Protein AF-A0A7S3AXE6-F1 (afdb_monomer_lite)

Organism: NCBI:txid156174

InterPro domains:
  IPR013320 Concanavalin A-like lectin/glucanase domain superfamily [SSF49899] (4-100)
  IPR015289 Alpha-L-arabinofuranosidase B, catalytic [PF09206] (3-99)
  IPR038964 Alpha-L-arabinofuranosidase B [PTHR39447] (5-99)

Sequence (101 aa):
DTNQPIDATFVTAMVKGGSNGFALLGGDATASGGLQKLYEGSRPPQYQPMKKQGAIILGIGGDSSDWAIGTFYEGVMTTGYASDATDAAVHANIVAAGYGK

Structure (mmCIF, N/CA/C/O backbone):
data_AF-A0A7S3AXE6-F1
#
_entry.id   AF-A0A7S3AXE6-F1
#
loop_
_atom_site.group_PDB
_atom_site.id
_atom_site.type_symbol
_atom_site.label_atom_id
_atom_site.label_alt_id
_atom_site.label_comp_id
_atom_site.label_asym_id
_atom_site.label_entity_id
_atom_site.label_seq_id
_atom_site.pdbx_PDB_ins_code
_atom_site.Cartn_x
_atom_site.Cartn_y
_atom_site.Cartn_z
_atom_site.occupancy
_atom_site.B_iso_or_equiv
_atom_site.auth_seq_id
_atom_site.auth_comp_id
_atom_site.auth_asym_id
_atom_site.auth_atom_id
_atom_site.pdbx_PDB_model_num
ATOM 1 N N . ASP A 1 1 ? 8.074 18.397 -1.967 1.00 64.44 1 ASP A N 1
ATOM 2 C CA . ASP A 1 1 ? 7.856 16.981 -1.648 1.00 64.44 1 ASP A CA 1
ATOM 3 C C . ASP A 1 1 ? 6.435 16.852 -1.117 1.00 64.44 1 ASP A C 1
ATOM 5 O O . ASP A 1 1 ? 6.067 17.644 -0.257 1.00 64.44 1 ASP A O 1
ATOM 9 N N . THR A 1 2 ? 5.610 15.991 -1.713 1.00 87.44 2 THR A N 1
ATOM 10 C CA . THR A 1 2 ? 4.211 15.759 -1.300 1.00 87.44 2 THR A CA 1
ATOM 11 C C . THR A 1 2 ? 4.094 14.647 -0.263 1.00 87.44 2 THR A C 1
ATOM 13 O O . THR A 1 2 ? 3.021 14.462 0.303 1.00 87.44 2 THR A O 1
ATOM 16 N N . ASN A 1 3 ? 5.186 13.928 0.007 1.00 93.19 3 ASN A N 1
ATOM 17 C CA . ASN A 1 3 ? 5.212 12.896 1.022 1.00 93.19 3 ASN A CA 1
ATOM 18 C C . ASN A 1 3 ? 5.168 13.530 2.418 1.00 93.19 3 ASN A C 1
ATOM 20 O O . ASN A 1 3 ? 5.985 14.392 2.740 1.00 93.19 3 ASN A O 1
ATOM 24 N N . GLN A 1 4 ? 4.205 13.108 3.231 1.00 92.19 4 GLN A N 1
ATOM 25 C CA . GLN A 1 4 ? 3.987 13.601 4.587 1.00 92.19 4 GLN A CA 1
ATOM 26 C C . GLN A 1 4 ? 3.906 12.419 5.559 1.00 92.19 4 GLN A C 1
ATOM 28 O O . GLN A 1 4 ? 3.483 11.333 5.153 1.00 92.19 4 GLN A O 1
ATOM 33 N N . PRO 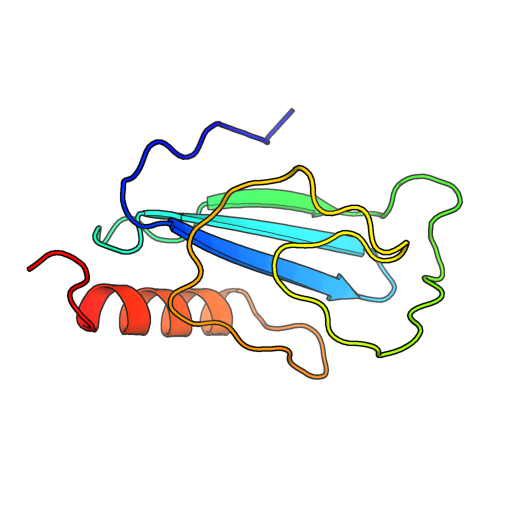A 1 5 ? 4.292 12.603 6.835 1.00 94.12 5 PRO A N 1
ATOM 34 C CA . PRO A 1 5 ? 4.074 11.590 7.858 1.00 94.12 5 PRO A CA 1
ATOM 35 C C . PRO A 1 5 ? 2.591 11.214 7.968 1.00 94.12 5 PRO A C 1
ATOM 37 O O . PRO A 1 5 ? 1.725 12.088 7.952 1.00 94.12 5 PRO A O 1
ATOM 40 N N . ILE A 1 6 ? 2.311 9.921 8.132 1.00 94.31 6 ILE A N 1
ATOM 41 C CA . ILE A 1 6 ? 0.996 9.434 8.557 1.00 94.31 6 ILE A CA 1
ATOM 42 C C . ILE A 1 6 ? 1.118 9.078 10.035 1.00 94.31 6 ILE A C 1
ATOM 44 O O . ILE A 1 6 ? 1.740 8.076 10.380 1.00 94.31 6 ILE A O 1
ATOM 48 N N . ASP A 1 7 ? 0.548 9.917 10.892 1.00 94.31 7 ASP A N 1
ATOM 49 C CA . ASP A 1 7 ? 0.535 9.715 12.341 1.00 94.31 7 ASP A CA 1
ATOM 50 C C . ASP A 1 7 ? -0.800 9.083 12.7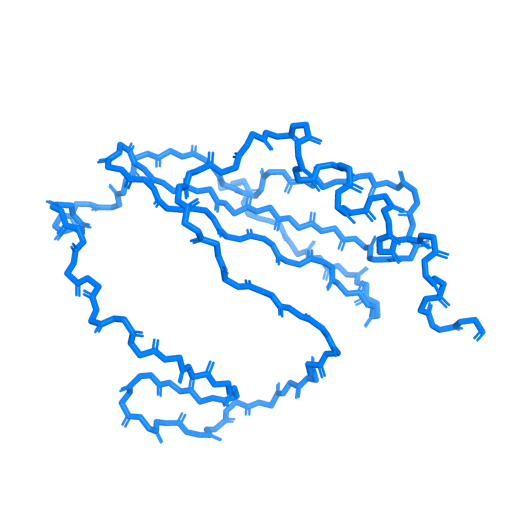62 1.00 94.31 7 ASP A C 1
ATOM 52 O O . ASP A 1 7 ? -1.778 9.780 13.027 1.00 94.31 7 ASP A O 1
ATOM 56 N N . ALA A 1 8 ? -0.866 7.749 12.717 1.00 95.50 8 ALA A N 1
ATOM 57 C CA . ALA A 1 8 ? -2.040 6.967 13.102 1.00 95.50 8 ALA A CA 1
ATOM 58 C C . ALA A 1 8 ? -1.635 5.583 13.635 1.00 95.50 8 ALA A C 1
ATOM 60 O O . ALA A 1 8 ? -0.648 4.997 13.188 1.00 95.50 8 ALA A O 1
ATOM 61 N N . THR A 1 9 ? -2.420 5.029 14.566 1.00 97.12 9 THR A N 1
ATOM 62 C CA . THR A 1 9 ? -2.175 3.687 15.131 1.00 97.12 9 THR A CA 1
ATOM 63 C C . THR A 1 9 ? -2.419 2.572 14.114 1.00 97.12 9 THR A C 1
ATOM 65 O O . THR A 1 9 ? -1.668 1.601 14.077 1.00 97.12 9 THR A O 1
ATOM 68 N N . PHE A 1 10 ? -3.444 2.720 13.271 1.00 98.12 10 PHE A N 1
ATOM 69 C CA . PHE A 1 10 ? -3.721 1.815 12.159 1.00 98.12 10 PHE A CA 1
ATOM 70 C C . PHE A 1 10 ? -3.660 2.608 10.858 1.00 98.12 10 PHE A C 1
ATOM 72 O O . PHE A 1 10 ? -4.348 3.614 10.700 1.00 98.12 10 PHE A O 1
ATOM 79 N N . VAL A 1 11 ? -2.839 2.154 9.916 1.00 98.06 11 VAL A N 1
ATOM 80 C CA . VAL A 1 11 ? -2.586 2.859 8.657 1.00 98.06 11 VAL A CA 1
ATOM 81 C C . VAL A 1 11 ? -3.053 2.002 7.493 1.00 98.06 11 VAL A C 1
ATOM 83 O O . VAL A 1 11 ? -2.686 0.835 7.384 1.00 98.06 11 VAL A O 1
ATOM 86 N N . THR A 1 12 ? -3.822 2.600 6.583 1.00 98.25 12 THR A N 1
ATOM 87 C CA . THR A 1 12 ? -4.002 2.050 5.239 1.00 98.25 12 THR A CA 1
ATOM 88 C C . THR A 1 12 ? -2.883 2.592 4.360 1.00 98.25 12 THR A C 1
ATOM 90 O O . THR A 1 12 ? -2.771 3.805 4.197 1.00 98.25 12 THR A O 1
ATOM 93 N N . ALA A 1 13 ? -2.073 1.711 3.775 1.00 98.00 13 ALA A N 1
ATOM 94 C CA . ALA A 1 13 ? -1.054 2.072 2.794 1.00 98.00 13 ALA A CA 1
ATOM 95 C C . ALA A 1 13 ? -1.364 1.389 1.459 1.00 98.00 13 ALA A C 1
ATOM 97 O O . ALA A 1 13 ? -1.542 0.173 1.405 1.00 98.00 13 ALA A O 1
ATOM 98 N N . MET A 1 14 ? -1.418 2.164 0.376 1.00 98.00 14 MET A N 1
ATOM 99 C CA . MET A 1 14 ? -1.666 1.651 -0.969 1.00 98.00 14 MET A CA 1
ATOM 100 C C . MET A 1 14 ? -0.560 2.078 -1.925 1.00 98.00 14 MET A C 1
ATOM 102 O O . MET A 1 14 ? -0.164 3.244 -1.983 1.00 98.00 14 MET A O 1
ATOM 106 N N . VAL A 1 15 ? -0.088 1.118 -2.717 1.00 97.94 15 VAL A N 1
ATOM 107 C CA . VAL A 1 15 ? 0.920 1.337 -3.753 1.00 97.94 15 VAL A CA 1
ATOM 108 C C . VAL A 1 15 ? 0.409 0.766 -5.064 1.00 97.94 15 VAL A C 1
ATOM 110 O O . VAL A 1 15 ? 0.042 -0.405 -5.148 1.00 97.94 15 VAL A O 1
ATOM 113 N N . LYS A 1 16 ? 0.428 1.590 -6.113 1.00 97.12 16 LYS A N 1
ATOM 114 C CA . LYS A 1 16 ? 0.017 1.203 -7.469 1.00 97.12 16 LYS A CA 1
ATOM 115 C C . LYS A 1 16 ? 1.155 1.464 -8.437 1.00 97.12 16 LYS A C 1
ATOM 117 O O . LYS A 1 16 ? 1.800 2.503 -8.359 1.00 97.12 16 LYS A O 1
ATOM 122 N N . GLY A 1 17 ? 1.408 0.553 -9.375 1.00 97.06 17 GLY A N 1
ATOM 123 C CA . GLY A 1 17 ? 2.510 0.686 -10.331 1.00 97.06 17 GLY A CA 1
ATOM 124 C C . GLY A 1 17 ? 2.121 0.276 -11.746 1.00 97.06 17 GLY A C 1
ATOM 125 O O . GLY A 1 17 ? 1.908 -0.906 -12.006 1.00 97.06 17 GLY A O 1
ATOM 126 N N . GLY A 1 18 ? 2.104 1.243 -12.664 1.00 92.56 18 GLY A N 1
ATOM 127 C CA . GLY A 1 18 ? 1.831 1.045 -14.089 1.00 92.56 18 GLY A CA 1
ATOM 128 C C . GLY A 1 18 ? 3.074 1.215 -14.968 1.00 92.56 18 GLY A C 1
ATOM 129 O O . GLY A 1 18 ? 4.201 1.328 -14.470 1.00 92.56 18 GLY A O 1
ATOM 130 N N . SER A 1 19 ? 2.858 1.246 -16.288 1.00 87.81 19 SER A N 1
ATOM 131 C CA . SER A 1 19 ? 3.895 1.533 -17.292 1.00 87.81 19 SER A CA 1
ATOM 132 C C . SER A 1 19 ? 4.307 3.008 -17.330 1.00 87.81 19 SER A C 1
ATOM 134 O O . SER A 1 19 ? 5.419 3.310 -17.736 1.00 87.81 19 SER A O 1
ATOM 136 N N . ASN A 1 20 ? 3.440 3.924 -16.896 1.00 83.69 20 ASN A N 1
ATOM 137 C CA . ASN A 1 20 ? 3.688 5.368 -16.988 1.00 83.69 20 ASN A CA 1
ATOM 138 C C . ASN A 1 20 ? 4.001 6.006 -15.630 1.00 83.69 20 ASN A C 1
ATOM 140 O O . ASN A 1 20 ? 4.082 7.225 -15.534 1.00 83.69 20 ASN A O 1
ATOM 144 N N . GLY A 1 21 ? 4.166 5.204 -14.576 1.00 95.00 21 GLY A N 1
ATOM 145 C CA . GLY A 1 21 ? 4.374 5.746 -13.243 1.00 95.00 21 GLY A CA 1
ATOM 146 C C . GLY A 1 21 ? 3.965 4.826 -12.109 1.00 95.00 21 GLY A C 1
ATOM 147 O O . GLY A 1 21 ? 3.717 3.626 -12.286 1.00 95.00 21 GLY A O 1
ATOM 148 N N . PHE A 1 22 ? 3.911 5.419 -10.927 1.00 97.62 22 PHE A N 1
ATOM 149 C CA . PHE A 1 22 ? 3.392 4.802 -9.721 1.00 97.62 22 PHE A CA 1
ATOM 150 C C . PHE A 1 22 ? 2.683 5.849 -8.862 1.00 97.62 22 PHE A C 1
ATOM 152 O O . PHE A 1 22 ? 2.858 7.051 -9.067 1.00 97.62 22 PHE A O 1
ATOM 159 N N . ALA A 1 23 ? 1.887 5.377 -7.913 1.00 97.69 23 ALA A N 1
ATOM 160 C CA . ALA A 1 23 ? 1.256 6.211 -6.909 1.00 97.69 23 ALA A CA 1
ATOM 161 C C . ALA A 1 23 ? 1.445 5.603 -5.521 1.00 97.69 23 ALA A C 1
ATOM 163 O O . ALA A 1 23 ? 1.470 4.376 -5.371 1.00 97.69 23 ALA A O 1
ATOM 164 N N . LEU A 1 24 ? 1.565 6.485 -4.533 1.00 97.88 24 LEU A N 1
ATOM 165 C CA . LEU A 1 24 ? 1.562 6.180 -3.110 1.00 97.88 24 LEU A CA 1
ATOM 166 C C . LEU A 1 24 ? 0.362 6.889 -2.497 1.00 97.88 24 LEU A C 1
ATOM 168 O O . LEU A 1 24 ? 0.228 8.109 -2.632 1.00 97.88 24 LEU A O 1
ATOM 172 N N . LEU A 1 25 ? -0.498 6.126 -1.835 1.00 97.56 25 LEU A N 1
ATOM 173 C CA . LEU A 1 25 ? -1.614 6.660 -1.078 1.00 97.56 25 LEU A CA 1
ATOM 174 C C . LEU A 1 25 ? -1.553 6.143 0.354 1.00 97.56 25 LEU A C 1
ATOM 176 O O . LEU A 1 25 ? -1.160 4.998 0.586 1.00 97.56 25 LEU A O 1
ATOM 180 N N . GLY A 1 26 ? -1.983 6.958 1.308 1.00 97.19 26 GLY A N 1
ATOM 181 C CA . GLY A 1 26 ? -2.152 6.483 2.670 1.00 97.19 26 GLY A CA 1
ATOM 182 C C . GLY A 1 26 ? -3.082 7.338 3.510 1.00 97.19 26 GLY A C 1
ATOM 183 O O . GLY A 1 26 ? -3.412 8.467 3.152 1.00 97.19 26 GLY A O 1
ATOM 184 N N . GLY A 1 27 ? -3.543 6.762 4.612 1.00 96.69 27 GLY A N 1
ATOM 185 C CA . GLY A 1 27 ? -4.472 7.404 5.531 1.00 96.69 27 GLY A CA 1
ATOM 186 C C . GLY A 1 27 ? -4.671 6.586 6.800 1.00 96.69 27 GLY A C 1
ATOM 187 O O . GLY A 1 27 ? -4.256 5.427 6.885 1.00 96.69 27 GLY A O 1
ATOM 188 N N . ASP A 1 28 ? -5.313 7.208 7.780 1.00 97.56 28 ASP A N 1
ATOM 189 C CA . ASP A 1 28 ? -5.725 6.564 9.025 1.00 97.56 28 ASP A CA 1
ATOM 190 C C . ASP A 1 28 ? -6.838 5.545 8.735 1.00 97.56 28 ASP A C 1
ATOM 192 O O . ASP A 1 28 ? -7.904 5.900 8.241 1.00 97.56 28 ASP A O 1
ATOM 196 N N . ALA A 1 29 ? -6.594 4.270 9.041 1.00 97.75 29 ALA A N 1
ATOM 197 C CA . ALA A 1 29 ? -7.521 3.166 8.790 1.00 97.75 29 ALA A CA 1
ATOM 198 C C . ALA A 1 29 ? -8.750 3.159 9.720 1.00 97.75 29 ALA A C 1
ATOM 200 O O . ALA A 1 29 ? -9.603 2.284 9.593 1.00 97.75 29 ALA A O 1
ATOM 201 N N . THR A 1 30 ? -8.842 4.096 10.663 1.00 96.25 30 THR A N 1
ATOM 202 C CA . THR A 1 30 ? -9.946 4.210 11.629 1.00 96.25 30 THR A CA 1
ATOM 203 C C . THR A 1 30 ? -10.789 5.469 11.437 1.00 96.25 30 THR A C 1
ATOM 205 O O . THR A 1 30 ? -11.911 5.543 11.947 1.00 96.25 30 THR A O 1
ATOM 208 N N . ALA A 1 31 ? -10.280 6.449 10.688 1.00 90.12 31 ALA A N 1
ATOM 209 C CA . ALA A 1 31 ? -10.934 7.729 10.472 1.00 90.12 31 ALA A CA 1
ATOM 210 C C . ALA A 1 31 ? -11.656 7.774 9.121 1.00 90.12 31 ALA A C 1
ATOM 212 O O . ALA A 1 31 ? -11.225 7.195 8.133 1.00 90.12 31 ALA A O 1
ATOM 213 N N . SER A 1 32 ? -12.734 8.553 9.033 1.00 79.44 32 SER A N 1
ATOM 214 C CA . SER A 1 32 ? -13.426 8.809 7.760 1.00 79.44 32 SER A CA 1
ATOM 215 C C . SER A 1 32 ? -12.672 9.777 6.833 1.00 79.44 32 SER A C 1
ATOM 217 O O . SER A 1 32 ? -13.183 10.132 5.769 1.00 79.44 32 SER A O 1
ATOM 219 N N . GLY A 1 33 ? -11.497 10.264 7.247 1.00 76.31 33 GLY A N 1
ATOM 220 C CA . GLY A 1 33 ? -10.614 11.075 6.416 1.00 76.31 33 GLY A CA 1
ATOM 221 C C . GLY A 1 33 ? -9.936 10.170 5.399 1.00 76.31 33 GLY A C 1
ATOM 222 O O . GLY A 1 33 ? -9.048 9.415 5.765 1.00 76.31 33 GLY A O 1
ATOM 223 N N . GLY A 1 34 ? -10.403 10.214 4.150 1.00 90.88 34 GLY A N 1
ATOM 224 C CA . GLY A 1 34 ? -9.968 9.296 3.099 1.00 90.88 34 GLY A CA 1
ATOM 225 C C . GLY A 1 34 ? -8.470 9.345 2.769 1.00 90.88 34 GLY A C 1
ATOM 226 O O . GLY A 1 34 ? -7.677 10.067 3.370 1.00 90.88 34 GLY A O 1
ATOM 227 N N . LEU A 1 35 ? -8.082 8.589 1.744 1.00 95.31 35 LEU A N 1
ATOM 228 C CA . LEU A 1 35 ? -6.683 8.438 1.351 1.00 95.31 35 LEU A CA 1
ATOM 229 C C . LEU A 1 35 ? -6.062 9.742 0.831 1.00 95.31 35 LEU A C 1
ATOM 231 O O . LEU A 1 35 ? -6.577 10.377 -0.091 1.00 95.31 35 LEU A O 1
ATOM 235 N N . GLN A 1 36 ? -4.889 10.081 1.359 1.00 95.06 36 GLN A N 1
ATOM 236 C CA . GLN A 1 36 ? -4.028 11.134 0.834 1.00 95.06 36 GLN A CA 1
ATOM 237 C C . GLN A 1 36 ? -3.120 10.571 -0.254 1.00 95.06 36 GLN A C 1
ATOM 239 O 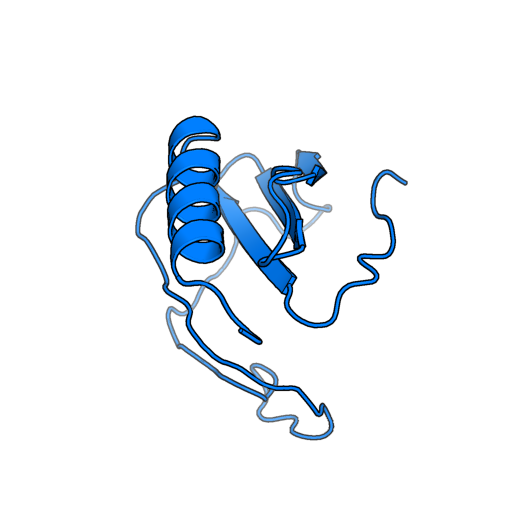O . GLN A 1 36 ? -2.513 9.517 -0.083 1.00 95.06 36 GLN A O 1
ATOM 244 N N . LYS A 1 37 ? -2.977 11.298 -1.363 1.00 95.75 37 LYS A N 1
ATOM 245 C CA . LYS A 1 37 ? -2.035 10.966 -2.436 1.00 95.75 37 LYS A CA 1
ATOM 246 C C . LYS A 1 37 ? -0.663 11.556 -2.108 1.00 95.75 37 LYS A C 1
ATOM 248 O O . LYS A 1 37 ? -0.391 12.716 -2.405 1.00 95.75 37 LYS A O 1
ATOM 253 N N . LEU A 1 38 ? 0.186 10.747 -1.478 1.00 97.19 38 LEU A N 1
ATOM 254 C CA . LEU A 1 38 ? 1.546 11.118 -1.070 1.00 97.19 38 LEU A CA 1
ATOM 255 C C . LEU A 1 38 ? 2.473 11.294 -2.277 1.00 97.19 38 LEU A C 1
ATOM 257 O O . LEU A 1 38 ? 3.425 12.073 -2.236 1.00 97.19 38 LEU A O 1
ATOM 261 N N . TYR A 1 39 ? 2.189 10.573 -3.360 1.00 97.06 39 TYR A N 1
ATOM 262 C CA . TYR A 1 39 ? 2.879 10.694 -4.635 1.00 97.06 39 TYR A CA 1
ATOM 263 C C . TYR A 1 39 ? 2.006 10.150 -5.769 1.00 97.06 39 TYR A C 1
ATOM 265 O O . TYR A 1 39 ? 1.352 9.121 -5.609 1.00 97.06 39 TYR A O 1
ATOM 273 N N . GLU A 1 40 ? 2.056 10.783 -6.939 1.00 96.31 40 GLU A N 1
ATOM 274 C CA . GLU A 1 40 ? 1.628 10.183 -8.203 1.00 96.31 40 GLU A CA 1
ATOM 275 C C . GLU A 1 40 ? 2.424 10.790 -9.353 1.00 96.31 40 GLU A C 1
ATOM 277 O O . GLU A 1 40 ? 2.477 12.010 -9.512 1.00 96.31 40 GLU A O 1
ATOM 282 N N . GLY A 1 41 ? 3.050 9.939 -10.163 1.00 95.62 41 GLY A N 1
ATOM 283 C CA . GLY A 1 41 ? 3.808 10.417 -11.309 1.00 95.62 41 GLY A CA 1
ATOM 284 C C . GLY A 1 41 ? 4.782 9.412 -11.904 1.00 95.62 41 GLY A C 1
ATOM 285 O O . GLY A 1 41 ? 4.765 8.213 -11.606 1.00 95.62 41 GLY A O 1
ATOM 286 N N . SER A 1 42 ? 5.628 9.940 -12.790 1.00 95.88 42 SER A N 1
ATOM 287 C CA . SER A 1 42 ? 6.640 9.199 -13.541 1.00 95.88 42 SER A CA 1
ATOM 288 C C . SER A 1 42 ? 7.677 8.554 -12.635 1.00 95.88 42 SER A C 1
ATOM 290 O O . SER A 1 42 ? 8.205 9.183 -11.723 1.00 95.88 42 SER A O 1
ATOM 292 N N . ARG A 1 43 ? 8.072 7.321 -12.954 1.00 95.56 43 ARG A N 1
ATOM 293 C CA . ARG A 1 43 ? 9.149 6.652 -12.215 1.00 95.56 43 ARG A CA 1
ATOM 294 C C . ARG A 1 43 ? 10.440 7.477 -12.232 1.00 95.56 43 ARG A C 1
ATOM 296 O O . ARG A 1 43 ? 10.717 8.138 -13.237 1.00 95.56 43 ARG A O 1
ATOM 303 N N . PRO A 1 44 ? 11.268 7.375 -11.179 1.00 94.75 44 PRO A N 1
ATOM 304 C CA . PRO A 1 44 ? 12.617 7.909 -11.230 1.00 94.75 44 PRO A CA 1
ATOM 305 C C . PRO A 1 44 ? 13.386 7.350 -12.444 1.00 94.75 44 PRO A C 1
ATOM 307 O O . PRO A 1 44 ? 13.102 6.227 -12.889 1.00 94.75 44 PRO A O 1
ATOM 310 N N . PRO A 1 45 ? 14.359 8.102 -12.992 1.00 94.50 45 PRO A N 1
ATOM 311 C CA . PRO A 1 45 ? 15.151 7.651 -14.132 1.00 94.50 45 PRO A CA 1
ATOM 312 C C . PRO A 1 45 ? 15.750 6.258 -13.902 1.00 94.50 45 PRO A C 1
ATOM 314 O O . PRO A 1 45 ? 16.162 5.943 -12.791 1.00 94.50 45 PRO A O 1
ATOM 317 N N . GLN A 1 46 ? 15.829 5.445 -14.961 1.00 94.25 46 GLN A N 1
ATOM 318 C CA . GLN A 1 46 ? 16.347 4.060 -14.963 1.00 94.25 46 GLN A CA 1
ATOM 319 C C . GLN A 1 46 ? 15.433 2.989 -14.335 1.00 94.25 46 GLN A C 1
ATOM 321 O O . GLN A 1 46 ? 15.695 1.802 -14.512 1.00 94.25 46 GLN A O 1
ATOM 326 N N . TYR A 1 47 ? 14.321 3.364 -13.696 1.00 94.44 47 TYR A N 1
ATOM 327 C CA . TYR A 1 47 ? 13.369 2.406 -13.111 1.00 94.44 47 TYR A CA 1
ATOM 328 C C . TYR A 1 47 ? 12.179 2.069 -14.026 1.00 94.44 47 TYR A C 1
ATOM 330 O O . TYR A 1 47 ? 11.203 1.464 -13.583 1.00 94.44 47 TYR A O 1
ATOM 338 N N . GLN A 1 48 ? 12.237 2.449 -15.307 1.00 93.62 48 GLN A N 1
ATOM 339 C CA . GLN A 1 48 ? 11.203 2.164 -16.303 1.00 93.62 48 GLN A CA 1
ATOM 340 C C . GLN A 1 48 ? 11.834 1.556 -17.575 1.00 93.62 48 GLN A C 1
ATOM 342 O O . GLN A 1 48 ? 12.711 2.193 -18.157 1.00 93.62 48 GLN A O 1
ATOM 347 N N . PRO A 1 49 ? 11.390 0.366 -18.038 1.00 93.81 49 PRO A N 1
ATOM 348 C CA . PRO A 1 49 ? 10.371 -0.498 -17.436 1.00 93.81 49 PRO A CA 1
ATOM 349 C C . PRO A 1 49 ? 10.850 -1.219 -16.168 1.00 93.81 49 PRO A C 1
ATOM 351 O O . PRO A 1 49 ? 12.018 -1.578 -16.034 1.00 93.81 49 PRO A O 1
ATOM 354 N N . MET A 1 50 ? 9.915 -1.483 -15.252 1.00 95.62 50 MET A N 1
ATOM 355 C CA . MET A 1 50 ? 10.173 -2.311 -14.069 1.00 95.62 50 MET A CA 1
ATOM 356 C C . MET A 1 50 ? 10.413 -3.776 -14.446 1.00 95.62 50 MET A C 1
ATOM 358 O O . MET A 1 50 ? 9.706 -4.330 -15.286 1.00 95.62 50 MET A O 1
ATOM 362 N N . LYS A 1 51 ? 11.325 -4.437 -13.729 1.00 95.06 51 LYS A N 1
ATOM 363 C CA . LYS A 1 51 ? 11.628 -5.873 -13.863 1.00 95.06 51 LYS A CA 1
ATOM 364 C C . LYS A 1 51 ? 11.090 -6.664 -12.665 1.00 95.06 51 LYS A C 1
ATOM 366 O O . LYS A 1 51 ? 11.851 -7.197 -11.865 1.00 95.06 51 LYS A O 1
ATOM 371 N N . LYS A 1 52 ? 9.764 -6.681 -12.498 1.00 94.31 52 LYS A N 1
ATOM 372 C CA . LYS A 1 52 ? 9.099 -7.405 -11.399 1.00 94.31 52 LYS A CA 1
ATOM 373 C C . LYS A 1 52 ? 9.286 -8.918 -11.576 1.00 94.31 52 LYS A C 1
ATOM 375 O O . LYS A 1 52 ? 9.041 -9.422 -12.666 1.00 94.31 52 LYS A O 1
ATOM 380 N N . GLN A 1 53 ? 9.670 -9.622 -10.510 1.00 97.44 53 GLN A N 1
ATOM 381 C CA . GLN A 1 53 ? 9.883 -11.081 -10.528 1.00 97.44 53 GLN A CA 1
ATOM 382 C C . GLN A 1 53 ? 8.674 -11.892 -10.031 1.00 97.44 53 GLN A C 1
ATOM 384 O O . GLN A 1 53 ? 8.634 -13.100 -10.218 1.00 97.44 53 GLN A O 1
ATOM 389 N N . GLY A 1 54 ? 7.678 -11.239 -9.423 1.00 96.44 54 GLY A N 1
ATOM 390 C CA . GLY A 1 54 ? 6.412 -11.873 -9.032 1.00 96.44 54 GLY A CA 1
ATOM 391 C C . GLY A 1 54 ? 6.417 -12.605 -7.686 1.00 96.44 54 GLY A C 1
ATOM 392 O O . GLY A 1 54 ? 5.369 -13.099 -7.286 1.00 96.44 54 GLY A O 1
ATOM 393 N N . ALA A 1 55 ? 7.546 -12.649 -6.974 1.00 98.00 55 ALA A N 1
ATOM 394 C CA . ALA A 1 55 ? 7.592 -13.149 -5.602 1.00 98.00 55 ALA A CA 1
ATOM 395 C C . ALA A 1 55 ? 6.835 -12.225 -4.630 1.00 98.00 55 ALA A C 1
ATOM 397 O O . ALA A 1 55 ? 6.710 -11.021 -4.869 1.00 98.00 55 ALA A O 1
ATOM 398 N N . ILE A 1 56 ? 6.369 -12.804 -3.523 1.00 98.12 56 ILE A N 1
ATOM 399 C CA . ILE A 1 56 ? 5.685 -12.105 -2.431 1.00 98.12 56 ILE A CA 1
ATOM 400 C C . ILE A 1 56 ? 6.555 -12.232 -1.181 1.00 98.12 56 ILE A C 1
ATOM 402 O O . ILE A 1 56 ? 7.018 -13.325 -0.861 1.00 98.12 56 ILE A O 1
ATOM 406 N N . ILE A 1 57 ? 6.769 -11.118 -0.486 1.00 97.81 57 ILE A N 1
ATOM 407 C CA . ILE A 1 57 ? 7.533 -11.040 0.763 1.00 97.81 57 ILE A CA 1
ATOM 408 C C . ILE A 1 57 ? 6.723 -10.275 1.811 1.00 97.81 57 ILE A C 1
ATOM 410 O O . ILE A 1 57 ? 5.911 -9.418 1.461 1.00 97.81 57 ILE A O 1
ATOM 414 N N . LEU A 1 58 ? 6.955 -10.578 3.088 1.00 98.19 58 LEU A N 1
ATOM 415 C CA . LEU A 1 58 ? 6.325 -9.910 4.224 1.00 98.19 58 LEU A CA 1
ATOM 416 C C . LEU A 1 58 ? 7.339 -9.772 5.361 1.00 98.19 58 LEU A C 1
ATOM 418 O O . LEU A 1 58 ? 7.965 -10.754 5.744 1.00 98.19 58 LEU A O 1
ATOM 422 N N . GLY A 1 59 ? 7.503 -8.558 5.887 1.00 97.62 59 GLY A N 1
ATOM 423 C CA . GLY A 1 59 ? 8.393 -8.273 7.022 1.00 97.62 59 GLY A CA 1
ATOM 424 C C . GLY A 1 59 ? 9.896 -8.252 6.709 1.00 97.62 59 GLY A C 1
ATOM 425 O O . GLY A 1 59 ? 10.673 -7.858 7.568 1.00 97.62 59 GLY A O 1
ATOM 426 N N . ILE A 1 60 ? 10.308 -8.615 5.491 1.00 98.25 60 ILE A N 1
ATOM 427 C CA . ILE A 1 60 ? 11.712 -8.666 5.055 1.00 98.25 60 ILE A CA 1
ATOM 428 C C . ILE A 1 60 ? 11.916 -7.945 3.717 1.00 98.25 60 ILE A C 1
ATOM 430 O O . ILE A 1 60 ? 10.958 -7.667 2.991 1.00 98.25 60 ILE A O 1
ATOM 434 N N . GLY A 1 61 ? 13.174 -7.667 3.377 1.00 97.19 61 GLY A N 1
ATOM 435 C CA . GLY A 1 61 ? 13.595 -7.202 2.056 1.00 97.19 61 GLY A CA 1
ATOM 436 C C . GLY A 1 61 ? 13.629 -8.321 1.009 1.00 97.19 61 GLY A C 1
ATOM 437 O O . GLY A 1 61 ? 13.663 -9.507 1.330 1.00 97.19 61 GLY A O 1
ATOM 438 N N . GLY A 1 62 ? 13.658 -7.946 -0.275 1.00 97.00 62 GLY A N 1
ATOM 439 C CA . GLY A 1 62 ? 13.755 -8.907 -1.386 1.00 97.00 62 GLY A CA 1
ATOM 440 C C . GLY A 1 62 ? 15.089 -9.666 -1.458 1.00 97.00 62 GLY A C 1
ATOM 441 O O . GLY A 1 62 ? 15.203 -10.623 -2.215 1.00 97.00 62 GLY A O 1
ATOM 442 N N . ASP A 1 63 ? 16.080 -9.241 -0.675 1.00 97.38 63 ASP A N 1
ATOM 443 C CA . ASP A 1 63 ? 17.394 -9.864 -0.491 1.00 97.38 63 ASP A CA 1
ATOM 444 C C . ASP A 1 63 ? 17.508 -10.658 0.826 1.00 97.38 63 ASP A C 1
ATOM 446 O O . ASP A 1 63 ? 18.607 -11.042 1.219 1.00 97.38 63 ASP A O 1
ATOM 450 N N . SER A 1 64 ? 16.378 -10.907 1.497 1.00 96.94 64 SER A N 1
ATOM 451 C CA . SER A 1 64 ? 16.278 -11.566 2.807 1.00 96.94 64 SER A CA 1
ATOM 452 C C . SER A 1 64 ? 16.784 -10.757 4.007 1.00 96.94 64 SER A C 1
ATOM 454 O O . SER A 1 64 ? 16.965 -11.326 5.078 1.00 96.94 64 SER A O 1
ATOM 456 N N . SER A 1 65 ? 16.972 -9.441 3.880 1.00 97.38 65 SER A N 1
ATOM 457 C CA . SER A 1 65 ? 17.237 -8.575 5.040 1.00 97.38 65 SER A CA 1
ATOM 458 C C . SER A 1 65 ? 16.031 -8.510 5.994 1.00 97.38 65 SER A C 1
ATOM 460 O O . SER A 1 65 ? 14.921 -8.226 5.545 1.00 97.38 65 SER A O 1
ATOM 462 N N . ASP A 1 66 ? 16.236 -8.698 7.303 1.00 97.50 66 ASP A N 1
ATOM 463 C CA . ASP A 1 66 ? 15.176 -8.949 8.303 1.00 97.50 66 ASP A CA 1
ATOM 464 C C . ASP A 1 66 ? 15.205 -8.021 9.538 1.00 97.50 66 ASP A C 1
ATOM 466 O O . ASP A 1 66 ? 14.564 -8.283 10.552 1.00 97.50 66 ASP A O 1
ATOM 470 N N . TRP A 1 67 ? 15.910 -6.892 9.453 1.00 97.19 67 TRP A N 1
ATOM 471 C CA . TRP A 1 67 ? 16.091 -5.964 10.581 1.00 97.19 67 TRP A CA 1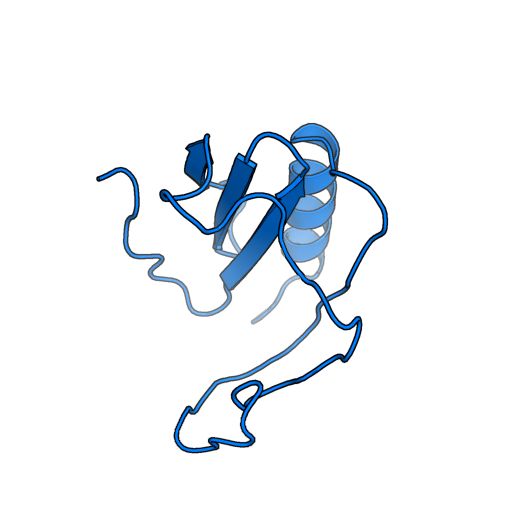
ATOM 472 C C . TRP A 1 67 ? 14.893 -5.047 10.873 1.00 97.19 67 TRP A C 1
ATOM 474 O O . TRP A 1 67 ? 14.893 -4.335 11.879 1.00 97.19 67 TRP A O 1
ATOM 484 N N . ALA A 1 68 ? 13.901 -4.999 9.981 1.00 97.38 68 ALA A N 1
ATOM 485 C CA . ALA A 1 68 ? 12.734 -4.139 10.141 1.00 97.38 68 ALA A CA 1
ATOM 486 C C . ALA A 1 68 ? 11.697 -4.776 11.076 1.00 97.38 68 ALA A C 1
ATOM 488 O O . ALA A 1 68 ? 11.502 -5.987 11.083 1.00 97.38 68 ALA A O 1
ATOM 489 N N . ILE A 1 69 ? 10.985 -3.941 11.833 1.00 97.75 69 ILE A N 1
ATOM 490 C CA . ILE A 1 69 ? 9.893 -4.369 12.712 1.00 97.75 69 ILE A CA 1
ATOM 491 C C . ILE A 1 69 ? 8.621 -3.650 12.275 1.00 97.75 69 ILE A C 1
ATOM 493 O O . ILE A 1 69 ? 8.619 -2.437 12.075 1.00 97.75 69 ILE A O 1
ATOM 497 N N . GLY A 1 70 ? 7.532 -4.401 12.144 1.00 97.25 70 GLY A N 1
ATOM 498 C CA . GLY A 1 70 ? 6.222 -3.870 11.797 1.00 97.25 70 GLY A CA 1
ATOM 499 C C . GLY A 1 70 ? 5.116 -4.867 12.117 1.00 97.25 70 GLY A C 1
ATOM 500 O O . GLY A 1 70 ? 5.379 -6.035 12.397 1.00 97.25 70 GLY A O 1
ATOM 501 N N . THR A 1 71 ? 3.872 -4.396 12.069 1.00 98.19 71 THR A N 1
ATOM 502 C CA . THR A 1 71 ? 2.682 -5.235 12.243 1.00 98.19 71 THR A CA 1
ATOM 503 C C . THR A 1 71 ? 1.875 -5.218 10.954 1.00 98.19 71 THR A C 1
ATOM 505 O O . THR A 1 71 ? 1.572 -4.149 10.429 1.00 98.19 71 THR A O 1
ATOM 508 N N . PHE A 1 72 ? 1.542 -6.400 10.438 1.00 98.44 72 PHE A N 1
ATOM 509 C CA . PHE A 1 72 ? 0.674 -6.568 9.277 1.00 98.44 72 PHE A CA 1
ATOM 510 C C . PHE A 1 72 ? -0.650 -7.174 9.729 1.00 98.44 72 PHE A C 1
ATOM 512 O O . PHE A 1 72 ? -0.655 -8.220 10.376 1.00 98.44 72 PHE A O 1
ATOM 519 N N . TYR A 1 73 ? -1.752 -6.516 9.381 1.00 98.38 73 TYR A N 1
ATOM 520 C CA . TYR A 1 73 ? -3.099 -6.980 9.705 1.00 98.38 73 TYR A CA 1
ATOM 521 C C . TYR A 1 73 ? -3.760 -7.620 8.486 1.00 98.38 73 TYR A C 1
ATOM 523 O O . TYR A 1 73 ? -4.120 -8.794 8.512 1.00 98.38 73 TYR A O 1
ATOM 531 N N . GLU A 1 74 ? -3.852 -6.867 7.392 1.00 98.62 74 GLU A N 1
ATOM 532 C CA . GLU A 1 74 ? -4.445 -7.311 6.136 1.00 98.62 74 GLU A CA 1
ATOM 533 C C . GLU A 1 74 ? -3.787 -6.623 4.936 1.00 98.62 74 GLU A C 1
ATOM 535 O O . GLU A 1 74 ? -3.203 -5.543 5.050 1.00 98.62 74 GLU A O 1
ATOM 540 N N . GLY A 1 75 ? -3.871 -7.259 3.768 1.00 98.31 75 GLY A N 1
ATOM 541 C CA . GLY A 1 75 ? -3.311 -6.723 2.535 1.00 98.31 75 GLY A CA 1
ATOM 542 C C . GLY A 1 75 ? -3.480 -7.673 1.358 1.00 98.31 75 GLY A C 1
ATOM 543 O O . GLY A 1 75 ? -3.649 -8.881 1.523 1.00 98.31 75 GLY A O 1
ATOM 544 N N . VAL A 1 76 ? -3.441 -7.109 0.153 1.00 98.31 76 VAL A N 1
ATOM 545 C CA . VAL A 1 76 ? -3.658 -7.832 -1.103 1.00 98.31 76 VAL A CA 1
ATOM 546 C C . VAL A 1 76 ? -2.709 -7.332 -2.190 1.00 98.31 76 VAL A C 1
ATOM 548 O O . VAL A 1 76 ? -2.230 -6.200 -2.152 1.00 98.31 76 VAL A O 1
ATOM 551 N N . MET A 1 77 ? -2.479 -8.168 -3.202 1.00 98.31 77 MET A N 1
ATOM 552 C CA . MET A 1 77 ? -1.860 -7.773 -4.467 1.00 98.31 77 MET A CA 1
ATOM 553 C C . MET A 1 77 ? -2.871 -7.960 -5.593 1.00 98.31 77 MET A C 1
ATOM 555 O O . MET A 1 77 ? -3.605 -8.946 -5.617 1.00 98.31 77 MET A O 1
ATOM 559 N N . THR A 1 78 ? -2.906 -7.024 -6.537 1.00 97.38 78 THR A N 1
ATOM 560 C CA . THR A 1 78 ? -3.874 -7.033 -7.639 1.00 97.38 78 THR A CA 1
ATOM 561 C C . THR A 1 78 ? -3.182 -7.063 -8.997 1.00 97.38 78 THR A C 1
ATOM 563 O O . THR A 1 78 ? -2.003 -6.731 -9.146 1.00 97.38 78 THR A O 1
ATOM 566 N N . THR A 1 79 ? -3.935 -7.468 -10.018 1.00 96.62 79 THR A N 1
ATOM 567 C CA . THR A 1 79 ? -3.556 -7.296 -11.422 1.00 96.62 79 THR A CA 1
ATOM 568 C C . THR A 1 79 ? -4.184 -6.019 -11.975 1.00 96.62 79 THR A C 1
ATOM 570 O O . THR A 1 79 ? -5.378 -5.796 -11.790 1.00 96.62 79 THR A O 1
ATOM 573 N N . GLY A 1 80 ? -3.412 -5.219 -12.713 1.00 94.94 80 GLY A N 1
ATOM 574 C CA . GLY A 1 80 ? -3.871 -3.946 -13.284 1.00 94.94 80 GLY A CA 1
ATOM 575 C C . GLY A 1 80 ? -3.512 -2.729 -12.425 1.00 94.94 80 GLY A C 1
ATOM 576 O O . GLY A 1 80 ? -2.706 -2.823 -11.502 1.00 94.94 80 GLY A O 1
ATOM 577 N N . TYR A 1 81 ? -4.073 -1.567 -12.772 1.00 96.69 81 TYR A N 1
ATOM 578 C CA . TYR A 1 81 ? -3.898 -0.311 -12.035 1.00 96.69 81 TYR A CA 1
ATOM 579 C C . TYR A 1 81 ? -5.262 0.147 -11.516 1.00 96.69 81 TYR A C 1
ATOM 581 O O . TYR A 1 81 ? -6.131 0.506 -12.310 1.00 96.69 81 TYR A O 1
ATOM 589 N N . ALA A 1 82 ? -5.462 0.085 -10.199 1.00 96.94 82 ALA A N 1
ATOM 590 C CA . ALA A 1 82 ? -6.737 0.439 -9.586 1.00 96.94 82 ALA A CA 1
ATOM 591 C C . ALA A 1 82 ? -7.058 1.932 -9.765 1.00 96.94 82 ALA A C 1
ATOM 593 O O . ALA A 1 82 ? -6.174 2.796 -9.703 1.00 96.94 82 ALA A O 1
ATOM 594 N N . SER A 1 83 ? -8.339 2.227 -9.991 1.00 96.06 83 SER A N 1
ATOM 595 C CA . SER A 1 83 ? -8.838 3.602 -10.022 1.00 96.06 83 SER A CA 1
ATOM 596 C C . SER A 1 83 ? -8.881 4.193 -8.614 1.00 96.06 83 SER A C 1
ATOM 598 O O . SER A 1 83 ? -9.070 3.463 -7.643 1.00 96.06 83 SER A O 1
ATOM 600 N N . ASP A 1 84 ? -8.787 5.515 -8.498 1.00 95.69 84 ASP A N 1
ATOM 601 C CA . ASP A 1 84 ? -8.876 6.191 -7.196 1.00 95.69 84 ASP A CA 1
ATOM 602 C C . ASP A 1 84 ? -10.234 5.947 -6.503 1.00 95.69 84 ASP A C 1
ATOM 604 O O . ASP A 1 84 ? -10.305 5.877 -5.280 1.00 95.69 84 ASP A O 1
ATOM 608 N N . ALA A 1 85 ? -11.308 5.731 -7.274 1.00 97.62 85 ALA A N 1
ATOM 609 C CA . ALA A 1 85 ? -12.614 5.351 -6.736 1.00 97.62 85 ALA A CA 1
ATOM 610 C C . ALA A 1 85 ? -12.604 3.944 -6.113 1.00 97.62 85 ALA A C 1
ATOM 612 O O . ALA A 1 85 ? -13.231 3.719 -5.079 1.00 97.62 85 ALA A O 1
ATOM 613 N N . THR A 1 86 ? -11.877 3.001 -6.721 1.00 98.00 86 THR A N 1
ATOM 614 C CA . THR A 1 86 ? -11.676 1.655 -6.166 1.00 98.00 86 THR A CA 1
ATOM 615 C C . THR A 1 86 ? -10.890 1.722 -4.860 1.00 98.00 86 THR A C 1
ATOM 617 O O . THR A 1 86 ? -11.315 1.124 -3.875 1.00 98.00 86 THR A O 1
ATOM 620 N N . ASP A 1 87 ? -9.797 2.485 -4.828 1.00 97.31 87 ASP A N 1
ATOM 621 C CA . ASP A 1 87 ? -8.981 2.661 -3.620 1.00 97.31 87 ASP A CA 1
ATOM 622 C C . ASP A 1 87 ? -9.796 3.290 -2.479 1.00 97.31 87 ASP A C 1
ATOM 624 O O . ASP A 1 87 ? -9.771 2.807 -1.347 1.00 97.31 87 ASP A O 1
ATOM 628 N N . ALA A 1 88 ? -10.586 4.326 -2.783 1.00 97.25 88 ALA A N 1
ATOM 629 C CA . ALA A 1 88 ? -11.464 4.969 -1.810 1.00 97.25 88 ALA A CA 1
ATOM 630 C C . ALA A 1 88 ? -12.538 4.011 -1.266 1.00 97.25 88 ALA A C 1
ATOM 632 O O . ALA A 1 88 ? -12.809 4.017 -0.066 1.00 97.25 88 ALA A O 1
ATOM 633 N N . ALA A 1 89 ? -13.124 3.166 -2.121 1.00 97.81 89 ALA A N 1
ATOM 634 C CA . ALA A 1 89 ? -14.111 2.173 -1.701 1.00 97.81 89 ALA A CA 1
ATOM 635 C C . ALA A 1 89 ? -13.502 1.100 -0.783 1.00 97.81 89 ALA A C 1
ATOM 637 O O . ALA A 1 89 ? -14.108 0.741 0.226 1.00 97.81 89 ALA A O 1
ATOM 638 N N . VAL A 1 90 ? -12.292 0.622 -1.097 1.00 98.00 90 VAL A N 1
ATOM 639 C CA . VAL A 1 90 ? -11.559 -0.324 -0.241 1.00 98.00 90 VAL A CA 1
ATOM 640 C C . VAL A 1 90 ? -11.226 0.317 1.103 1.00 98.00 90 VAL A C 1
ATOM 642 O O . VAL A 1 90 ? -11.479 -0.279 2.143 1.00 98.00 90 VAL A O 1
ATOM 645 N N . HIS A 1 91 ? -10.729 1.552 1.112 1.00 98.06 91 HIS A N 1
ATOM 646 C CA . HIS A 1 91 ? -10.421 2.243 2.361 1.00 98.06 91 HIS A CA 1
ATOM 647 C C . HIS A 1 91 ? -11.669 2.483 3.223 1.00 98.06 91 HIS A C 1
ATOM 649 O O . HIS A 1 91 ? -11.637 2.236 4.425 1.00 98.06 91 HIS A O 1
ATOM 655 N N . ALA A 1 92 ? -12.797 2.869 2.621 1.00 97.94 92 ALA A N 1
ATOM 656 C CA . ALA A 1 92 ? -14.062 2.988 3.344 1.00 97.94 92 ALA A CA 1
ATOM 657 C C . ALA A 1 92 ? -14.506 1.651 3.969 1.00 97.94 92 ALA A C 1
ATOM 659 O O . ALA A 1 92 ? -15.040 1.638 5.078 1.00 97.94 92 ALA A O 1
ATOM 660 N N . ASN A 1 93 ? -14.259 0.526 3.288 1.00 98.12 93 ASN A N 1
ATOM 661 C CA . ASN A 1 93 ? -14.512 -0.803 3.841 1.00 98.12 93 ASN A CA 1
ATOM 662 C C . ASN A 1 93 ? -13.591 -1.125 5.033 1.00 98.12 93 ASN A C 1
ATOM 664 O O . ASN A 1 93 ? -14.086 -1.605 6.050 1.00 98.12 93 ASN A O 1
ATOM 668 N N . ILE A 1 94 ? -12.301 -0.784 4.952 1.00 98.25 94 ILE A N 1
ATOM 669 C CA . ILE A 1 94 ? -11.338 -0.949 6.055 1.00 98.25 94 ILE A CA 1
ATOM 670 C C . ILE A 1 94 ? -11.763 -0.125 7.281 1.00 98.25 94 ILE A C 1
ATOM 672 O O . ILE A 1 94 ? -11.807 -0.648 8.392 1.00 98.25 94 ILE A O 1
ATOM 676 N N . VAL A 1 95 ? -12.163 1.136 7.090 1.00 98.00 95 VAL A N 1
ATOM 677 C CA . VAL A 1 95 ? -12.666 1.992 8.181 1.00 98.00 95 VAL A CA 1
ATOM 678 C C . VAL A 1 95 ? -13.907 1.380 8.838 1.00 98.00 95 VAL A C 1
ATOM 680 O O . VAL A 1 95 ? -14.044 1.391 10.065 1.00 98.00 95 VAL A O 1
ATOM 683 N N . ALA A 1 96 ? -14.804 0.798 8.037 1.00 97.44 96 ALA A N 1
ATOM 684 C CA . ALA A 1 96 ? -15.995 0.117 8.535 1.00 97.44 96 ALA A CA 1
ATOM 685 C C . ALA A 1 96 ? -15.681 -1.167 9.326 1.00 97.44 96 ALA A C 1
ATOM 687 O O . ALA A 1 96 ? -16.492 -1.553 10.167 1.00 97.44 96 ALA A O 1
ATOM 688 N N . ALA A 1 97 ? -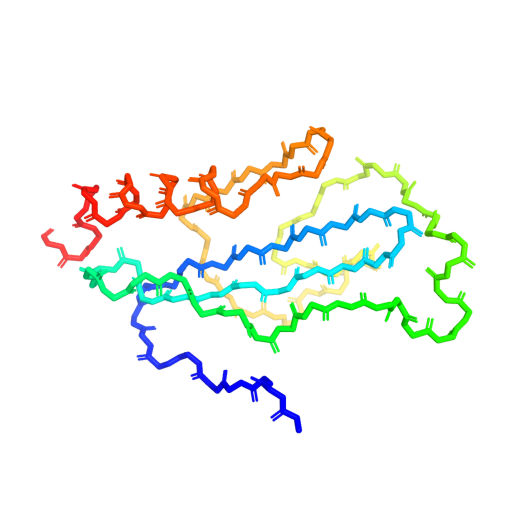14.517 -1.795 9.115 1.00 97.88 97 ALA A N 1
ATOM 689 C CA . ALA A 1 97 ? -14.085 -2.964 9.883 1.00 97.88 97 ALA A CA 1
ATOM 690 C C . ALA A 1 97 ? -13.804 -2.635 11.362 1.00 97.88 97 ALA A C 1
ATOM 692 O O . ALA A 1 97 ? -13.912 -3.514 12.213 1.00 97.88 97 ALA A O 1
ATOM 693 N N . GLY A 1 98 ? -13.510 -1.369 11.688 1.00 97.00 98 GLY A N 1
ATOM 694 C CA . GLY A 1 98 ? -13.456 -0.898 13.073 1.00 97.00 98 GLY A CA 1
ATOM 695 C C . GLY A 1 98 ? -12.215 -1.332 13.854 1.00 97.00 98 GLY A C 1
ATOM 696 O O . GLY A 1 98 ? -12.329 -1.648 15.035 1.00 97.00 98 GLY A O 1
ATOM 697 N N . TYR A 1 99 ? -11.038 -1.324 13.224 1.00 96.88 99 TYR A N 1
ATOM 698 C CA . TYR A 1 99 ? -9.764 -1.588 13.901 1.00 96.88 99 TYR A CA 1
ATOM 699 C C . TYR A 1 99 ? -9.600 -0.763 15.189 1.00 96.88 99 TYR A C 1
ATOM 701 O O . TYR A 1 99 ? -9.792 0.452 15.191 1.00 96.88 99 TYR A O 1
ATOM 709 N N . GLY A 1 100 ? -9.232 -1.437 16.283 1.00 93.31 100 GLY A N 1
ATOM 710 C CA . GLY A 1 100 ? -9.002 -0.812 17.590 1.00 93.31 100 GLY A CA 1
ATOM 711 C C . GLY A 1 100 ? -10.257 -0.483 18.407 1.00 93.31 100 GLY A C 1
ATOM 712 O O . GLY A 1 100 ? -10.118 0.163 19.445 1.00 93.31 100 GLY A O 1
ATOM 713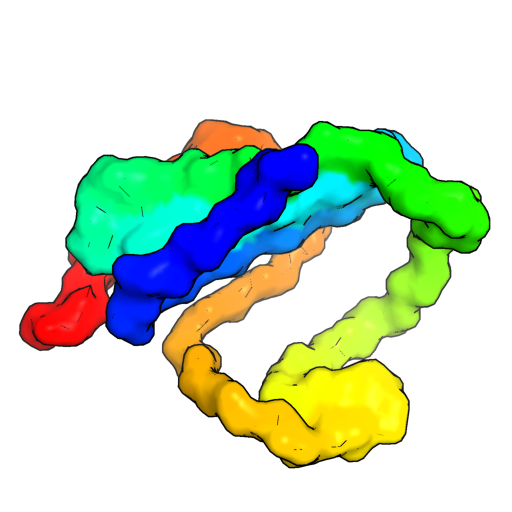 N N . LYS A 1 101 ? -11.450 -0.894 17.961 1.00 90.12 101 LYS A N 1
ATOM 714 C CA . LYS A 1 101 ? -12.703 -0.784 18.726 1.00 90.12 101 LYS A CA 1
ATOM 715 C C . LYS A 1 101 ? -12.997 -2.025 19.561 1.00 90.12 101 LYS A C 1
ATOM 717 O O . LYS A 1 101 ? -12.557 -3.127 19.167 1.00 90.12 101 LYS A O 1
#

Foldseek 3Di:
DLADDAPEPAKDWDWFDDQFWIWTWMYHLQDPPFIDTSDTGGDDPPCHPPDDPPDDDDCADPVRHRPDDDDDDDDDDDPDGDDPVRRRVVSVVSNVVRPPD

Secondary structure (DSSP, 8-state):
--------SSEEEEEEE-SS-EEEEEEETTSS---EEEEEEPPPTT--S--------SSS-TT---------------SS---HHHHHHHHHHHHHH-TT-

pLDDT: mean 95.52, std 4.76, range [64.44, 98.62]

Radius of gyration: 14.76 Å; chains: 1; bounding box: 33×30×36 Å